Protein AF-A0A430R3U5-F1 (afdb_monomer)

Mean predicted aligned error: 2.62 Å

Radius of gyration: 13.91 Å; Cα contacts (8 Å, |Δi|>4): 213; chains: 1; bounding box: 35×34×32 Å

Sequence (127 aa):
PRVMDLDSAAADALHLARLATHVVASEEAERALGGLEALEALFPGAFVAVTRGARGVAWPGGHVEALPLEPKDTTGAGDVFHGAFAWALARGWGEVGALRVANAVAGLYVARGQVPSWTEVERWMHG

Solvent-accessible surface area (backbone atoms only — not comparable to full-atom values): 6917 Å² total; per-residue (Å²): 140,42,78,32,84,36,68,51,77,47,69,68,55,53,57,53,45,65,70,32,45,29,39,40,25,30,52,63,16,28,63,70,56,67,30,69,70,42,49,43,68,71,33,75,91,35,51,50,35,34,42,46,68,87,62,16,38,39,36,92,95,50,73,44,76,37,60,98,60,72,75,71,47,66,84,61,33,66,58,46,20,52,52,38,27,54,51,32,42,74,73,70,42,54,69,72,59,9,49,54,49,8,46,45,42,19,38,50,17,17,46,68,74,45,85,66,54,68,71,60,45,50,57,58,76,75,101

Foldseek 3Di:
DFEQEAEAPDPVSLVVLLVGQEYEYEPHRQVVQPHQVSVCVSRDNHFYKYQDDQQAIDHVPDGDGADPADFPAQPCLSVQLRVQLVVCVVVVHDNVRSSLLSRLQSNVCRRPVDRDDPVSSVVVVVD

InterPro domains:
  IPR002173 Carbohydrate/purine kinase, PfkB, conserved site [PS00584] (73-86)
  IPR011611 Carbohydrate kinase PfkB [PF00294] (9-113)
  IPR029056 Ribokinase-like [G3DSA:3.40.1190.20] (1-127)
  IPR029056 Ribokinase-like [SSF53613] (4-125)

Secondary structure (DSSP, 8-state):
--EEEE----HHHHHHHTT-SEEEEEHHHHHHHTSHHHHHHHSTTSEEEEE-GGG-EEETTEEEPPP----S--TTHHHHHHHHHHHHHHTT--HHHHHHHHHHHHHHHHHHSSPPPHHHHHHHHT-

Organism: Thermus scotoductus (NCBI:txid37636)

Structure (mmCIF, N/CA/C/O backbone):
data_AF-A0A430R3U5-F1
#
_entry.id   AF-A0A430R3U5-F1
#
loop_
_atom_site.group_PDB
_atom_site.id
_atom_site.type_symbol
_atom_site.label_atom_id
_atom_site.label_alt_id
_atom_site.label_comp_id
_atom_site.label_asym_id
_atom_site.label_entity_id
_atom_site.label_seq_id
_atom_site.pdbx_PDB_ins_code
_atom_site.Cartn_x
_atom_site.Cartn_y
_atom_site.Cartn_z
_atom_site.occupancy
_atom_site.B_iso_or_equiv
_atom_site.auth_seq_id
_atom_site.auth_comp_id
_atom_site.auth_asym_id
_atom_site.auth_atom_id
_atom_site.pdbx_PDB_model_num
ATOM 1 N N . PRO A 1 1 ? -4.144 -14.714 2.221 1.00 90.62 1 PRO A N 1
ATOM 2 C CA . PRO A 1 1 ? -3.450 -13.691 1.399 1.00 90.62 1 PRO A CA 1
ATOM 3 C C . PRO A 1 1 ? -1.965 -13.661 1.784 1.00 90.62 1 PRO A C 1
ATOM 5 O O . PRO A 1 1 ? -1.654 -13.841 2.956 1.00 90.62 1 PRO A O 1
ATOM 8 N N . ARG A 1 2 ? -1.070 -13.480 0.811 1.00 96.75 2 ARG A N 1
ATOM 9 C CA . ARG A 1 2 ? 0.368 -13.227 1.008 1.00 96.75 2 ARG A CA 1
ATOM 10 C C . ARG A 1 2 ? 0.641 -11.804 0.524 1.00 96.75 2 ARG A C 1
ATOM 12 O O . ARG A 1 2 ? 0.445 -11.552 -0.670 1.00 96.75 2 ARG A O 1
ATOM 19 N N . VAL A 1 3 ? 0.993 -10.906 1.437 1.00 97.62 3 VAL A N 1
ATOM 20 C CA . VAL A 1 3 ? 1.221 -9.480 1.162 1.00 97.62 3 VAL A CA 1
ATOM 21 C C . VAL A 1 3 ? 2.718 -9.216 1.242 1.00 97.62 3 VAL A C 1
ATOM 23 O O . VAL A 1 3 ? 3.346 -9.613 2.219 1.00 97.62 3 VAL A O 1
ATOM 26 N N . MET A 1 4 ? 3.267 -8.587 0.210 1.00 97.75 4 MET A N 1
ATOM 27 C CA . MET A 1 4 ? 4.649 -8.126 0.162 1.00 97.75 4 MET A CA 1
ATOM 28 C C . MET A 1 4 ? 4.666 -6.607 0.287 1.00 97.75 4 MET A C 1
ATOM 30 O O . MET A 1 4 ? 4.003 -5.936 -0.505 1.00 97.75 4 MET A O 1
ATOM 34 N N . ASP A 1 5 ? 5.442 -6.112 1.247 1.00 97.69 5 ASP A N 1
ATOM 35 C CA . ASP A 1 5 ? 5.955 -4.744 1.247 1.00 97.69 5 ASP A CA 1
ATOM 36 C C . ASP A 1 5 ? 7.243 -4.746 0.418 1.00 97.69 5 ASP A C 1
ATOM 38 O O . ASP A 1 5 ? 8.229 -5.390 0.788 1.00 97.69 5 ASP A O 1
ATOM 42 N N . LEU A 1 6 ? 7.191 -4.143 -0.769 1.00 97.88 6 LEU A N 1
ATOM 43 C CA . LEU A 1 6 ? 8.325 -4.074 -1.684 1.00 97.88 6 LEU A CA 1
ATOM 44 C C . LEU A 1 6 ? 8.941 -2.674 -1.633 1.00 97.88 6 LEU A C 1
ATOM 46 O O . LEU A 1 6 ? 8.571 -1.780 -2.393 1.00 97.88 6 LEU A O 1
ATOM 50 N N . ASP A 1 7 ? 9.917 -2.505 -0.751 1.00 94.69 7 ASP A N 1
ATOM 51 C CA . ASP A 1 7 ? 10.593 -1.231 -0.503 1.00 94.69 7 ASP A CA 1
ATOM 52 C C . ASP A 1 7 ? 11.779 -0.955 -1.446 1.00 94.69 7 ASP A C 1
ATOM 54 O O . ASP A 1 7 ? 12.225 0.188 -1.579 1.00 94.69 7 ASP A O 1
ATOM 58 N N . SER A 1 8 ? 12.287 -1.989 -2.120 1.00 91.75 8 SER A N 1
ATOM 59 C CA . SER A 1 8 ? 13.518 -1.942 -2.905 1.00 91.75 8 SER A CA 1
ATOM 60 C C . SER A 1 8 ? 13.514 -2.919 -4.086 1.00 91.75 8 SER A C 1
ATOM 62 O O . SER A 1 8 ? 12.780 -3.903 -4.128 1.00 91.75 8 SER A O 1
ATOM 64 N N . ALA A 1 9 ? 14.395 -2.670 -5.059 1.00 93.62 9 ALA A N 1
ATOM 65 C CA . ALA A 1 9 ? 14.617 -3.543 -6.216 1.00 93.62 9 ALA A CA 1
ATOM 66 C C . ALA A 1 9 ? 15.673 -4.641 -5.958 1.00 93.62 9 ALA A C 1
ATOM 68 O O . ALA A 1 9 ? 16.271 -5.168 -6.899 1.00 93.62 9 ALA A O 1
ATOM 69 N N . ALA A 1 10 ? 15.957 -4.963 -4.691 1.00 95.75 10 ALA A N 1
ATOM 70 C CA . ALA A 1 10 ? 16.940 -5.984 -4.344 1.00 95.75 10 ALA A CA 1
ATOM 71 C C . ALA A 1 10 ? 16.505 -7.364 -4.867 1.00 95.75 10 ALA A C 1
ATOM 73 O O . ALA A 1 10 ? 15.334 -7.733 -4.781 1.00 95.75 10 ALA A O 1
ATOM 74 N N . ALA A 1 11 ? 17.450 -8.151 -5.388 1.00 94.50 11 ALA A N 1
ATOM 75 C CA . ALA A 1 11 ? 17.146 -9.431 -6.034 1.00 94.50 11 ALA A CA 1
ATOM 76 C C . ALA A 1 11 ? 16.379 -10.404 -5.117 1.00 94.50 11 ALA A C 1
ATOM 78 O O . ALA A 1 11 ? 15.426 -11.043 -5.566 1.00 94.50 11 ALA A O 1
ATOM 79 N N . ASP A 1 12 ? 16.743 -10.464 -3.834 1.00 95.44 12 ASP A N 1
ATOM 80 C CA . ASP A 1 12 ? 16.077 -11.324 -2.851 1.00 95.44 12 ASP A CA 1
ATOM 81 C C . ASP A 1 12 ? 14.648 -10.847 -2.549 1.00 95.44 12 ASP A C 1
ATOM 83 O O . ASP A 1 12 ? 13.725 -11.662 -2.482 1.00 95.44 12 ASP A O 1
ATOM 87 N N . ALA A 1 13 ? 14.430 -9.530 -2.461 1.00 95.38 13 ALA A N 1
ATOM 88 C CA . ALA A 1 13 ? 13.094 -8.956 -2.300 1.00 95.38 13 ALA A CA 1
ATOM 89 C C . ALA A 1 13 ? 12.207 -9.290 -3.509 1.00 95.38 13 ALA A C 1
ATOM 91 O O . ALA A 1 13 ? 11.080 -9.754 -3.346 1.00 95.38 13 ALA A O 1
ATOM 92 N N . LEU A 1 14 ? 12.738 -9.165 -4.730 1.00 96.56 14 LEU A N 1
ATOM 93 C CA . LEU A 1 14 ? 12.027 -9.543 -5.955 1.00 96.56 14 LEU A CA 1
ATOM 94 C C . LEU A 1 14 ? 11.726 -11.045 -6.019 1.00 96.56 14 LEU A C 1
ATOM 96 O O . LEU A 1 14 ? 10.669 -11.446 -6.510 1.00 96.56 14 LEU A O 1
ATOM 100 N N . HIS A 1 15 ? 12.636 -11.889 -5.527 1.00 95.69 15 HIS A N 1
ATOM 101 C CA . HIS A 1 15 ? 12.408 -13.329 -5.446 1.00 95.69 15 HIS A CA 1
ATOM 102 C C . HIS A 1 15 ? 11.226 -13.657 -4.524 1.00 95.69 15 HIS A C 1
ATOM 104 O O . HIS A 1 15 ? 10.341 -14.417 -4.918 1.00 95.69 15 HIS A O 1
ATOM 110 N N . LEU A 1 16 ? 11.167 -13.041 -3.340 1.00 95.75 16 LEU A N 1
ATOM 111 C CA . LEU A 1 16 ? 10.054 -13.212 -2.404 1.00 95.75 16 LEU A CA 1
ATOM 112 C C . LEU A 1 16 ? 8.747 -12.611 -2.935 1.00 95.75 16 LEU A C 1
ATOM 114 O O . LEU A 1 16 ? 7.695 -13.239 -2.817 1.00 95.75 16 LEU A O 1
ATOM 118 N N . ALA A 1 17 ? 8.805 -11.448 -3.586 1.00 97.00 17 ALA A N 1
ATOM 119 C CA . ALA A 1 17 ? 7.639 -10.787 -4.169 1.00 97.00 17 ALA A CA 1
ATOM 120 C C . ALA A 1 17 ? 6.935 -11.655 -5.227 1.00 97.00 17 ALA A C 1
ATOM 122 O O . ALA A 1 17 ? 5.708 -11.660 -5.301 1.00 97.00 17 ALA A O 1
ATOM 123 N N . ARG A 1 18 ? 7.675 -12.485 -5.980 1.00 96.56 18 ARG A N 1
ATOM 124 C CA . ARG A 1 18 ? 7.088 -13.468 -6.918 1.00 96.56 18 ARG A CA 1
ATOM 125 C C . ARG A 1 18 ? 6.257 -14.556 -6.239 1.00 96.56 18 ARG A C 1
ATOM 127 O O . ARG A 1 18 ? 5.457 -15.219 -6.894 1.00 96.56 18 ARG A O 1
ATOM 134 N N . LEU A 1 19 ? 6.440 -14.756 -4.938 1.00 97.06 19 LEU A N 1
ATOM 135 C CA . LEU A 1 19 ? 5.635 -15.664 -4.130 1.00 97.06 19 LEU A CA 1
ATOM 136 C C . LEU A 1 19 ? 4.465 -14.942 -3.456 1.00 97.06 19 LEU A C 1
ATOM 138 O O . LEU A 1 19 ? 3.731 -15.579 -2.707 1.00 97.06 19 LEU A O 1
ATOM 142 N N . ALA A 1 20 ? 4.266 -13.643 -3.664 1.00 98.00 20 ALA A N 1
ATOM 143 C CA . ALA A 1 20 ? 3.156 -12.915 -3.068 1.00 98.00 20 ALA A CA 1
ATOM 144 C C . ALA A 1 20 ? 1.867 -13.074 -3.891 1.00 98.00 20 ALA A C 1
ATOM 146 O O . ALA A 1 20 ? 1.860 -13.523 -5.031 1.00 98.00 20 ALA A O 1
ATOM 147 N N . THR A 1 21 ? 0.731 -12.754 -3.274 1.00 98.25 21 THR A N 1
ATOM 148 C CA . THR A 1 21 ? -0.546 -12.543 -3.996 1.00 98.25 21 THR A CA 1
ATOM 149 C C . THR A 1 21 ? -0.856 -11.063 -4.175 1.00 98.25 21 THR A C 1
ATOM 151 O O . THR A 1 21 ? -1.631 -10.706 -5.049 1.00 98.25 21 THR A O 1
ATOM 154 N N . HIS A 1 22 ? -0.278 -10.224 -3.318 1.00 98.62 22 HIS A N 1
ATOM 155 C CA . HIS A 1 22 ? -0.429 -8.780 -3.329 1.00 98.62 22 HIS A CA 1
ATOM 156 C C . HIS A 1 22 ? 0.963 -8.196 -3.113 1.00 98.62 22 HIS A C 1
ATOM 158 O O . HIS A 1 22 ? 1.612 -8.535 -2.121 1.00 98.62 22 HIS A O 1
ATOM 164 N N . VAL A 1 23 ? 1.417 -7.360 -4.034 1.00 98.62 23 VAL A N 1
ATOM 165 C CA . VAL A 1 23 ? 2.677 -6.628 -3.944 1.00 98.62 23 VAL A CA 1
ATOM 166 C C . VAL A 1 23 ? 2.324 -5.157 -3.840 1.00 98.62 23 VAL A C 1
ATOM 168 O O . VAL A 1 23 ? 1.780 -4.574 -4.776 1.00 98.62 23 VAL A O 1
ATOM 171 N N . VAL A 1 24 ? 2.603 -4.563 -2.689 1.00 98.56 24 VAL A N 1
ATOM 172 C CA . VAL A 1 24 ? 2.476 -3.123 -2.504 1.00 98.56 24 VAL A CA 1
ATOM 173 C C . VAL A 1 24 ? 3.889 -2.576 -2.404 1.00 98.56 24 VAL A C 1
ATOM 175 O O . VAL A 1 24 ? 4.651 -2.963 -1.527 1.00 98.56 24 VAL A O 1
ATOM 178 N N . ALA A 1 25 ? 4.262 -1.745 -3.368 1.00 98.44 25 ALA A N 1
ATOM 179 C CA . ALA A 1 25 ? 5.608 -1.215 -3.482 1.00 98.44 25 ALA A CA 1
ATOM 180 C C . ALA A 1 25 ? 5.699 0.226 -2.961 1.00 98.44 25 ALA A C 1
ATOM 182 O O . ALA A 1 25 ? 4.705 0.961 -2.910 1.00 98.44 25 ALA A O 1
ATOM 183 N N . SER A 1 26 ? 6.908 0.641 -2.598 1.00 97.94 26 SER A N 1
ATOM 184 C CA . SER A 1 26 ? 7.238 2.050 -2.387 1.00 97.94 26 SER A CA 1
ATOM 185 C C . SER A 1 26 ? 7.385 2.787 -3.723 1.00 97.94 26 SER A C 1
ATOM 187 O O . SER A 1 26 ? 7.612 2.182 -4.777 1.00 97.94 26 SER A O 1
ATOM 189 N N . GLU A 1 27 ? 7.305 4.116 -3.690 1.00 96.94 27 GLU A N 1
ATOM 190 C CA . GLU A 1 27 ? 7.633 4.953 -4.848 1.00 96.94 27 GLU A CA 1
ATOM 191 C C . GLU A 1 27 ? 9.100 4.764 -5.291 1.00 96.94 27 GLU A C 1
ATOM 193 O O . GLU A 1 27 ? 9.424 4.841 -6.479 1.00 96.94 27 GLU A O 1
ATOM 198 N N . GLU A 1 28 ? 10.003 4.488 -4.350 1.00 96.88 28 GLU A N 1
ATOM 199 C CA . GLU A 1 28 ? 11.405 4.164 -4.618 1.00 96.88 28 GLU A CA 1
ATOM 200 C C . GLU A 1 28 ? 11.534 2.892 -5.454 1.00 96.88 28 GLU A C 1
ATOM 202 O O . GLU A 1 28 ? 12.237 2.898 -6.469 1.00 96.88 28 GLU A O 1
ATOM 207 N N . ALA A 1 29 ? 10.843 1.823 -5.054 1.00 97.44 29 ALA A N 1
ATOM 208 C CA . ALA A 1 29 ? 10.824 0.564 -5.783 1.00 97.44 29 ALA A CA 1
ATOM 209 C C . ALA A 1 29 ? 10.153 0.723 -7.152 1.00 97.44 29 ALA A C 1
ATOM 211 O O . ALA A 1 29 ? 10.691 0.235 -8.145 1.00 97.44 29 ALA A O 1
ATOM 212 N N . GLU A 1 30 ? 9.045 1.468 -7.236 1.00 97.81 30 GLU A N 1
ATOM 213 C CA . GLU A 1 30 ? 8.404 1.817 -8.508 1.00 97.81 30 GLU A CA 1
ATOM 214 C C . GLU A 1 30 ? 9.401 2.465 -9.472 1.00 97.81 30 GLU A C 1
ATOM 216 O O . GLU A 1 30 ? 9.578 2.001 -10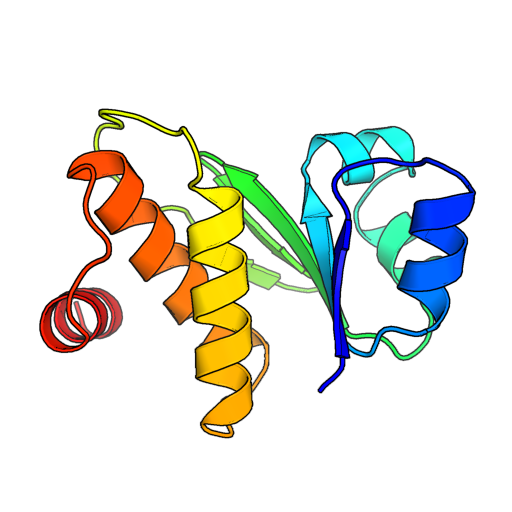.599 1.00 97.81 30 GLU A O 1
ATOM 221 N N . ARG A 1 31 ? 10.096 3.513 -9.024 1.00 97.12 31 ARG A N 1
ATOM 222 C CA . ARG A 1 31 ? 11.081 4.226 -9.843 1.00 97.12 31 ARG A CA 1
ATOM 223 C C . ARG A 1 31 ? 12.243 3.325 -10.256 1.00 97.12 31 ARG A C 1
ATOM 225 O O . ARG A 1 31 ? 12.683 3.398 -11.400 1.00 97.12 31 ARG A O 1
ATOM 232 N N . ALA A 1 32 ? 12.733 2.485 -9.348 1.00 97.62 32 ALA A N 1
ATOM 233 C CA . ALA A 1 32 ? 13.837 1.570 -9.625 1.00 97.62 32 ALA A CA 1
ATOM 234 C C . ALA A 1 32 ? 13.461 0.459 -10.621 1.00 97.62 32 ALA A C 1
ATOM 236 O O . ALA A 1 32 ? 14.318 0.002 -11.375 1.00 97.62 32 ALA A O 1
ATOM 237 N N . LEU A 1 33 ? 12.195 0.035 -10.634 1.00 96.81 33 LEU A N 1
ATOM 238 C CA . LEU A 1 33 ? 11.699 -1.078 -11.450 1.00 96.81 33 LEU A CA 1
ATOM 239 C C . LEU A 1 33 ? 11.020 -0.629 -12.751 1.00 96.81 33 LEU A C 1
ATOM 241 O O . LEU A 1 33 ? 10.603 -1.475 -13.538 1.00 96.81 33 LEU A O 1
ATOM 245 N N . GLY A 1 34 ? 10.966 0.680 -13.014 1.00 97.06 34 GLY A N 1
ATOM 246 C CA . GLY A 1 34 ? 10.502 1.233 -14.288 1.00 97.06 34 GLY A CA 1
ATOM 247 C C . GLY A 1 34 ? 9.026 1.633 -14.323 1.00 97.06 34 GLY A C 1
ATOM 248 O O . GLY A 1 34 ? 8.470 1.774 -15.408 1.00 97.06 34 GLY A O 1
ATOM 249 N N . GLY A 1 35 ? 8.400 1.849 -13.165 1.00 97.38 35 GLY A N 1
ATOM 250 C CA . GLY A 1 35 ? 7.025 2.336 -13.049 1.00 97.38 35 GLY A CA 1
ATOM 251 C C . GLY A 1 35 ? 5.995 1.251 -12.734 1.00 97.38 35 GLY A C 1
ATOM 252 O O . GLY A 1 35 ? 6.280 0.053 -12.763 1.00 97.38 35 GLY A O 1
ATOM 253 N N . LEU A 1 36 ? 4.769 1.688 -12.439 1.00 97.31 36 LEU A N 1
ATOM 254 C CA . LEU A 1 36 ? 3.646 0.820 -12.078 1.00 97.31 36 LEU A CA 1
ATOM 255 C C . LEU A 1 36 ? 3.326 -0.262 -13.124 1.00 97.31 36 LEU A C 1
ATOM 257 O O . LEU A 1 36 ? 3.075 -1.403 -12.753 1.00 97.31 36 LEU A O 1
ATOM 261 N N . GLU A 1 37 ? 3.368 0.069 -14.415 1.00 96.50 37 GLU A N 1
ATOM 262 C CA . GLU A 1 37 ? 3.114 -0.893 -15.503 1.00 96.50 37 GLU A CA 1
ATOM 263 C C . GLU A 1 37 ? 4.192 -1.988 -15.551 1.00 96.50 37 GLU A C 1
ATOM 265 O O . GLU A 1 37 ? 3.894 -3.168 -15.733 1.00 96.50 37 GLU A O 1
ATOM 270 N N . ALA A 1 38 ? 5.456 -1.613 -15.329 1.00 97.38 38 ALA A N 1
ATOM 271 C CA . ALA A 1 38 ? 6.557 -2.568 -15.259 1.00 97.38 38 ALA A CA 1
ATOM 272 C C . ALA A 1 38 ? 6.437 -3.464 -14.017 1.00 97.38 38 ALA A C 1
ATOM 274 O O . ALA A 1 38 ? 6.641 -4.673 -14.112 1.00 97.38 38 ALA A O 1
ATOM 275 N N . LEU A 1 39 ? 6.049 -2.898 -12.870 1.00 97.38 39 LEU A N 1
ATOM 276 C CA . LEU A 1 39 ? 5.746 -3.659 -11.657 1.00 97.38 39 LEU A CA 1
ATOM 277 C C . LEU A 1 39 ? 4.620 -4.680 -11.882 1.00 97.38 39 LEU A C 1
ATOM 279 O O . LEU A 1 39 ? 4.774 -5.839 -11.501 1.00 97.38 39 LEU A O 1
ATOM 283 N N . GLU A 1 40 ? 3.518 -4.284 -12.524 1.00 97.19 40 GLU A N 1
ATOM 284 C CA . GLU A 1 40 ? 2.418 -5.196 -12.867 1.00 97.19 40 GLU A CA 1
ATOM 285 C C . GLU A 1 40 ? 2.905 -6.349 -13.758 1.00 97.19 40 GLU A C 1
ATOM 287 O O . GLU A 1 40 ? 2.630 -7.518 -13.478 1.00 97.19 40 GLU A O 1
ATOM 292 N N . ALA A 1 41 ? 3.711 -6.044 -14.779 1.00 97.44 41 ALA A N 1
ATOM 293 C CA . ALA A 1 41 ? 4.284 -7.055 -15.663 1.00 97.44 41 ALA A CA 1
ATOM 294 C C . ALA A 1 41 ? 5.278 -8.000 -14.955 1.00 97.44 41 ALA A C 1
ATOM 296 O O . ALA A 1 41 ? 5.394 -9.169 -15.332 1.00 97.44 41 ALA A O 1
ATOM 297 N N . LEU A 1 42 ? 5.998 -7.522 -13.932 1.00 97.06 42 LEU A N 1
ATOM 298 C CA . LEU A 1 42 ? 6.968 -8.313 -13.165 1.00 97.06 42 LEU A CA 1
ATOM 299 C C . LEU A 1 42 ? 6.317 -9.352 -12.241 1.00 97.06 42 LEU A C 1
ATOM 301 O O . LEU A 1 42 ? 6.954 -10.366 -11.930 1.00 97.06 42 LEU A O 1
ATOM 305 N N . PHE A 1 43 ? 5.075 -9.117 -11.815 1.00 96.94 43 PHE A N 1
ATOM 306 C CA . PHE A 1 43 ? 4.353 -9.963 -10.861 1.00 96.94 43 PHE A CA 1
ATOM 307 C C . PHE A 1 43 ? 3.013 -10.453 -11.435 1.00 96.94 43 PHE A C 1
ATOM 309 O O . PHE A 1 43 ? 1.950 -10.152 -10.888 1.00 96.94 43 PHE A O 1
ATOM 316 N N . PRO A 1 44 ? 3.034 -11.240 -12.529 1.00 95.88 44 PRO A N 1
ATOM 317 C CA . PRO A 1 44 ? 1.816 -11.674 -13.199 1.00 95.88 44 PRO A CA 1
ATOM 318 C C . PRO A 1 44 ? 0.913 -12.481 -12.257 1.00 95.88 44 PRO A C 1
ATOM 320 O O . PRO A 1 44 ? 1.347 -13.443 -11.622 1.00 95.88 44 PRO A O 1
ATOM 323 N N . GLY A 1 45 ? -0.363 -12.095 -12.189 1.00 95.44 45 GLY A N 1
ATOM 324 C CA . GLY A 1 45 ? -1.369 -12.738 -11.338 1.00 95.44 45 GLY A CA 1
ATOM 325 C C . GLY A 1 45 ? -1.360 -12.290 -9.872 1.00 95.44 45 GLY A C 1
ATOM 326 O O . GLY A 1 45 ? -2.220 -12.735 -9.113 1.00 95.44 45 GLY A O 1
ATOM 327 N N . ALA A 1 46 ? -0.434 -11.415 -9.469 1.00 98.06 46 ALA A N 1
ATOM 328 C CA . ALA A 1 46 ? -0.524 -10.703 -8.201 1.00 98.06 46 ALA A CA 1
ATOM 329 C C . ALA A 1 46 ? -1.272 -9.377 -8.387 1.00 98.06 46 ALA A C 1
ATOM 331 O O . ALA A 1 46 ? -1.188 -8.738 -9.434 1.00 98.06 46 ALA A O 1
ATOM 332 N N . PHE A 1 47 ? -1.972 -8.934 -7.346 1.00 98.50 47 PHE A N 1
ATOM 333 C CA . PHE A 1 47 ? -2.422 -7.549 -7.267 1.00 98.50 47 PHE A CA 1
ATOM 334 C C . PHE A 1 47 ? -1.217 -6.642 -6.995 1.00 98.50 47 PHE A C 1
ATOM 336 O O . PHE A 1 47 ? -0.431 -6.936 -6.093 1.00 98.50 47 PHE A O 1
ATOM 343 N N . VAL A 1 48 ? -1.084 -5.543 -7.737 1.00 98.69 48 VAL A N 1
ATOM 344 C CA . VAL A 1 48 ? 0.040 -4.606 -7.612 1.00 98.69 48 VAL A CA 1
ATOM 345 C C . VAL A 1 48 ? -0.467 -3.207 -7.289 1.00 98.69 48 VAL A C 1
ATOM 347 O O . VAL A 1 48 ? -1.368 -2.701 -7.954 1.00 98.69 48 VAL A O 1
ATOM 350 N N . ALA A 1 49 ? 0.134 -2.565 -6.290 1.00 98.75 49 ALA A N 1
ATOM 351 C CA . ALA A 1 49 ? -0.09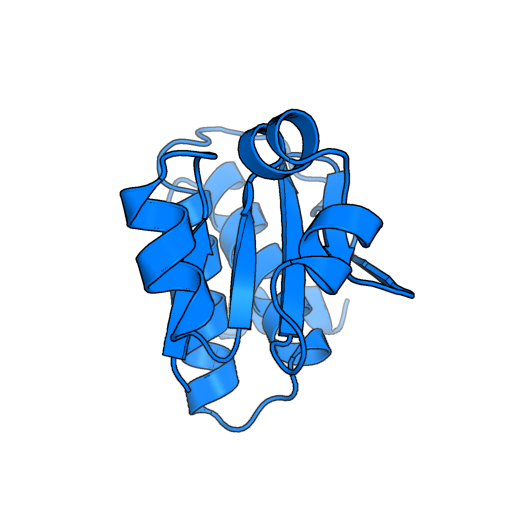9 -1.161 -5.970 1.00 98.75 49 ALA A CA 1
ATOM 352 C C . ALA A 1 49 ? 1.199 -0.471 -5.534 1.00 98.75 49 ALA A C 1
ATOM 354 O O . ALA A 1 49 ? 2.171 -1.133 -5.179 1.00 98.75 49 ALA A O 1
ATOM 355 N N . VAL A 1 50 ? 1.214 0.861 -5.543 1.00 98.75 50 VAL A N 1
ATOM 356 C CA . VAL A 1 50 ? 2.356 1.680 -5.126 1.00 98.75 50 VAL A CA 1
ATOM 357 C C . VAL A 1 50 ? 1.897 2.768 -4.171 1.00 98.75 50 VAL A C 1
ATOM 359 O O . VAL A 1 50 ? 1.038 3.584 -4.519 1.00 98.75 50 VAL A O 1
ATOM 362 N N . THR A 1 51 ? 2.499 2.812 -2.985 1.00 98.44 51 THR A N 1
ATOM 363 C CA . THR A 1 51 ? 2.346 3.939 -2.062 1.00 98.44 51 THR A CA 1
ATOM 364 C C . THR A 1 51 ? 3.237 5.097 -2.514 1.00 98.44 51 THR A C 1
ATOM 366 O O . THR A 1 51 ? 4.411 4.924 -2.829 1.00 98.44 51 THR A O 1
ATOM 369 N N . ARG A 1 52 ? 2.666 6.301 -2.581 1.00 97.56 52 ARG A N 1
ATOM 370 C CA . ARG A 1 52 ? 3.301 7.523 -3.102 1.00 97.56 52 ARG A CA 1
ATOM 371 C C . ARG A 1 52 ? 3.228 8.678 -2.099 1.00 97.56 52 ARG A C 1
ATOM 373 O O . ARG A 1 52 ? 3.053 9.839 -2.477 1.00 97.56 52 ARG A O 1
ATOM 380 N N . GLY A 1 53 ? 3.306 8.359 -0.805 1.00 95.44 53 GLY A N 1
ATOM 381 C CA . GLY A 1 53 ? 3.285 9.330 0.293 1.00 95.44 53 GLY A CA 1
ATOM 382 C C . GLY A 1 53 ? 2.108 10.306 0.196 1.00 95.44 53 GLY A C 1
ATOM 383 O O . GLY A 1 53 ? 0.951 9.896 0.177 1.00 95.44 53 GLY A O 1
ATOM 384 N N . ALA A 1 54 ? 2.402 11.603 0.070 1.00 95.56 54 ALA A N 1
ATOM 385 C CA . ALA A 1 54 ? 1.399 12.667 -0.066 1.00 95.56 54 ALA A CA 1
ATOM 386 C C . ALA A 1 54 ? 0.527 12.570 -1.335 1.00 95.56 54 ALA A C 1
ATOM 388 O O . ALA A 1 54 ? -0.485 13.257 -1.440 1.00 95.56 54 ALA A O 1
ATOM 389 N N . ARG A 1 55 ? 0.889 11.721 -2.304 1.00 97.06 55 ARG A N 1
ATOM 390 C CA . ARG A 1 55 ? 0.049 11.404 -3.466 1.00 97.06 55 ARG A CA 1
ATOM 391 C C . ARG A 1 55 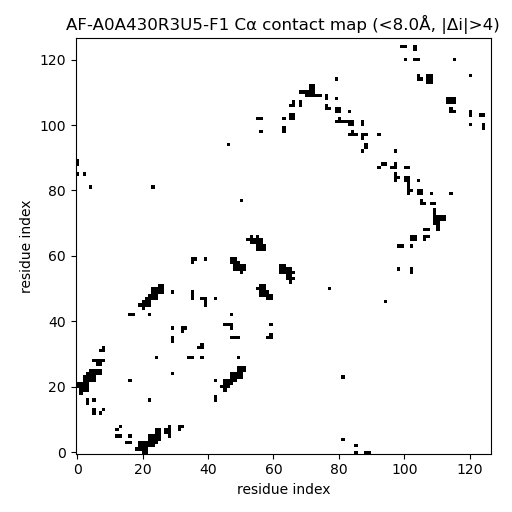? -0.792 10.147 -3.255 1.00 97.06 55 ARG A C 1
ATOM 393 O O . ARG A 1 55 ? -1.423 9.706 -4.200 1.00 97.06 55 ARG A O 1
ATOM 400 N N . GLY A 1 56 ? -0.832 9.570 -2.058 1.00 97.81 56 GLY A N 1
ATOM 401 C CA . GLY A 1 56 ? -1.705 8.448 -1.715 1.00 97.81 56 GLY A CA 1
ATOM 402 C C . GLY A 1 56 ? -1.211 7.122 -2.280 1.00 97.81 56 GLY A C 1
ATOM 403 O O . GLY A 1 56 ? -0.029 6.802 -2.158 1.00 97.81 56 GLY A O 1
ATOM 404 N N . VAL A 1 57 ? -2.101 6.340 -2.891 1.00 98.62 57 VAL A N 1
ATOM 405 C CA . VAL A 1 57 ? -1.784 5.002 -3.413 1.00 98.62 57 VAL A CA 1
ATOM 406 C C . VAL A 1 57 ? -2.390 4.774 -4.794 1.00 98.62 57 VAL A C 1
ATOM 408 O O . VAL A 1 57 ? -3.547 5.111 -5.040 1.00 98.62 57 VAL A O 1
ATOM 411 N N . ALA A 1 58 ? -1.604 4.210 -5.709 1.00 98.56 58 ALA A N 1
ATOM 412 C CA . ALA A 1 58 ? -2.003 3.930 -7.089 1.00 98.56 58 ALA A CA 1
ATOM 413 C C . ALA A 1 58 ? -1.910 2.434 -7.407 1.00 98.56 58 ALA A C 1
ATOM 415 O O . ALA A 1 58 ? -1.075 1.734 -6.846 1.00 98.56 58 ALA A O 1
ATOM 416 N N . TRP A 1 59 ? -2.745 1.955 -8.322 1.00 98.38 59 TRP A N 1
ATOM 417 C CA . TRP A 1 59 ? -2.702 0.602 -8.885 1.00 98.38 59 TRP A CA 1
ATOM 418 C C . TRP A 1 59 ? -3.108 0.665 -10.367 1.00 98.38 59 TRP A C 1
ATOM 420 O O . TRP A 1 59 ? -3.598 1.705 -10.821 1.00 98.38 59 TRP A O 1
ATOM 430 N N . PRO A 1 60 ? -2.896 -0.395 -11.160 1.00 96.38 60 PRO A N 1
ATOM 431 C CA . PRO A 1 60 ? -3.311 -0.405 -12.557 1.00 96.38 60 PRO A CA 1
ATOM 432 C C . PRO A 1 60 ? -4.801 -0.065 -12.706 1.00 96.38 60 PRO A C 1
ATOM 434 O O . PRO A 1 60 ? -5.679 -0.742 -12.170 1.00 96.38 60 PRO A O 1
ATOM 437 N N . GLY A 1 61 ? -5.091 1.036 -13.404 1.00 95.25 61 GLY A N 1
ATOM 438 C CA . GLY A 1 61 ? -6.456 1.515 -13.629 1.00 95.25 61 GLY A CA 1
ATOM 439 C C . GLY A 1 61 ? -7.095 2.299 -12.475 1.00 95.25 61 GLY A C 1
ATOM 440 O O . GLY A 1 61 ? -8.284 2.608 -12.564 1.00 95.25 61 GLY A O 1
ATOM 441 N N . GLY A 1 62 ? -6.361 2.655 -11.413 1.00 97.69 62 GLY A N 1
ATOM 442 C CA . GLY A 1 62 ? -6.945 3.451 -10.337 1.00 97.69 62 GLY A CA 1
ATOM 443 C C . GLY A 1 62 ? -5.973 4.086 -9.349 1.00 97.69 62 GLY A C 1
ATOM 444 O O . GLY A 1 62 ? -4.767 3.843 -9.331 1.00 97.69 62 GLY A O 1
ATOM 445 N N . HIS A 1 63 ? -6.529 4.969 -8.528 1.00 98.12 63 HIS A N 1
ATOM 446 C CA . HIS A 1 63 ? -5.786 5.775 -7.573 1.00 98.12 63 HIS A CA 1
ATOM 447 C C . HIS A 1 63 ? -6.694 6.230 -6.427 1.00 98.12 63 HIS A C 1
ATOM 449 O O . HIS A 1 63 ? -7.899 6.419 -6.609 1.00 98.12 63 HIS A O 1
ATOM 455 N N . VAL A 1 64 ? -6.113 6.375 -5.237 1.00 96.75 64 VAL A N 1
ATOM 456 C CA . VAL A 1 64 ? -6.731 7.011 -4.071 1.00 96.75 64 VAL A CA 1
ATOM 457 C C . VAL A 1 64 ? -5.783 8.099 -3.582 1.00 96.75 64 VAL A C 1
ATOM 459 O O . VAL A 1 64 ? -4.630 7.815 -3.254 1.00 96.75 64 VAL A O 1
ATOM 462 N N . GLU A 1 65 ? -6.274 9.336 -3.519 1.00 97.06 65 GLU A N 1
ATOM 463 C CA . GLU A 1 65 ? -5.531 10.479 -2.983 1.00 97.06 65 GLU A CA 1
ATOM 464 C C . GLU A 1 65 ? -5.212 10.310 -1.494 1.00 97.06 65 GLU A C 1
ATOM 466 O O . GLU A 1 65 ? -5.975 9.701 -0.739 1.00 97.06 65 GLU A O 1
ATOM 471 N N . ALA A 1 66 ? -4.077 10.860 -1.059 1.00 95.62 66 ALA A N 1
ATOM 472 C CA . ALA A 1 66 ? -3.763 10.936 0.361 1.00 95.62 66 ALA A CA 1
ATOM 473 C C . ALA A 1 66 ? -4.759 11.845 1.088 1.00 95.62 66 ALA A C 1
ATOM 475 O O . ALA A 1 66 ? -5.389 12.726 0.502 1.00 95.62 66 ALA A O 1
ATOM 476 N N . LEU A 1 67 ? -4.855 11.658 2.400 1.00 92.69 67 LEU A N 1
ATOM 477 C CA . LEU A 1 67 ? -5.637 12.548 3.242 1.00 92.69 67 LEU A CA 1
ATOM 478 C C . LEU A 1 67 ? -5.002 13.948 3.239 1.00 92.69 67 LEU A C 1
ATOM 480 O O . LEU A 1 67 ? -3.786 14.042 3.423 1.00 92.69 67 LEU A O 1
ATOM 484 N N . PRO A 1 68 ? -5.791 15.031 3.096 1.00 93.00 68 PRO A N 1
ATOM 485 C CA . PRO A 1 68 ? -5.286 16.403 3.113 1.00 93.00 68 PRO A CA 1
ATOM 486 C C . PRO A 1 68 ? -5.002 16.851 4.557 1.00 93.00 68 PRO A C 1
ATOM 488 O O . PRO A 1 68 ? -5.661 17.737 5.098 1.00 93.00 68 PRO A O 1
ATOM 491 N N . LEU A 1 69 ? -4.059 16.176 5.212 1.00 92.31 69 LEU A N 1
ATOM 492 C CA . LEU A 1 69 ? -3.648 16.415 6.591 1.00 92.31 69 LEU A CA 1
ATOM 493 C C . LEU A 1 69 ? -2.186 16.856 6.629 1.00 92.31 69 LEU A C 1
ATOM 495 O O . LEU A 1 69 ? -1.357 16.335 5.886 1.00 92.31 69 LEU A O 1
ATOM 499 N N . GLU A 1 70 ? -1.871 17.780 7.535 1.00 93.94 70 GLU A N 1
ATOM 500 C CA . GLU A 1 70 ? -0.492 18.209 7.761 1.00 93.94 70 GLU A CA 1
ATOM 501 C C . GLU A 1 70 ? 0.302 17.079 8.442 1.00 93.94 70 GLU A C 1
ATOM 503 O O . GLU A 1 70 ? -0.106 16.610 9.515 1.00 93.94 70 GLU A O 1
ATOM 508 N N . PRO A 1 71 ? 1.415 16.611 7.850 1.00 94.69 71 PRO A N 1
ATOM 509 C CA . PRO A 1 71 ? 2.196 15.532 8.428 1.00 94.69 71 PRO A CA 1
ATOM 510 C C . PRO A 1 71 ? 2.985 16.009 9.648 1.00 94.69 71 PRO A C 1
ATOM 512 O O . PRO A 1 71 ? 3.725 16.988 9.587 1.00 94.69 71 PRO A O 1
ATOM 515 N N . LYS A 1 72 ? 2.874 15.276 10.760 1.00 94.12 72 LYS A N 1
ATOM 516 C CA . LYS A 1 72 ? 3.669 15.525 11.970 1.00 94.12 72 LYS A CA 1
ATOM 517 C C . LYS A 1 72 ? 4.919 14.649 12.010 1.00 94.12 72 LYS A C 1
ATOM 519 O O . LYS A 1 72 ? 6.005 15.143 12.291 1.00 94.12 72 LYS A O 1
ATOM 524 N N . ASP A 1 73 ? 4.747 13.356 11.754 1.00 92.19 73 ASP A N 1
ATOM 525 C CA . ASP A 1 73 ? 5.825 12.369 11.670 1.00 92.19 73 ASP A CA 1
ATOM 526 C C . ASP A 1 73 ? 5.419 11.280 10.672 1.00 92.19 73 ASP A C 1
ATOM 528 O O . ASP A 1 73 ? 4.317 10.741 10.744 1.00 92.19 73 ASP A O 1
ATOM 532 N N . THR A 1 74 ? 6.296 10.978 9.718 1.00 93.88 74 THR A N 1
ATOM 533 C CA . THR A 1 74 ? 6.051 9.963 8.678 1.00 93.88 74 THR A CA 1
ATOM 534 C C . THR A 1 74 ? 6.709 8.621 8.990 1.00 93.88 74 THR A C 1
ATOM 536 O O . THR A 1 74 ? 6.497 7.644 8.268 1.00 93.88 74 THR A O 1
ATOM 539 N N . THR A 1 75 ? 7.474 8.541 10.079 1.00 95.25 75 THR A N 1
ATOM 540 C CA . THR A 1 75 ? 8.183 7.331 10.496 1.00 95.25 75 THR A CA 1
ATOM 541 C C . THR A 1 75 ? 7.196 6.196 10.758 1.00 95.25 75 THR A C 1
ATOM 543 O O . THR A 1 75 ? 6.286 6.323 11.578 1.00 95.25 75 THR A O 1
ATOM 546 N N . GLY A 1 76 ? 7.366 5.075 10.054 1.00 95.25 76 GLY A N 1
ATOM 547 C CA . GLY A 1 76 ? 6.494 3.901 10.170 1.00 95.25 76 GLY A CA 1
ATOM 548 C C . GLY A 1 76 ? 5.153 4.014 9.434 1.00 95.25 76 GLY A C 1
ATOM 549 O O . GLY A 1 76 ? 4.317 3.123 9.556 1.00 95.25 76 GLY A O 1
ATOM 550 N N . ALA A 1 77 ? 4.916 5.071 8.645 1.00 96.69 77 ALA A N 1
ATOM 551 C CA . ALA A 1 77 ? 3.674 5.206 7.877 1.00 96.69 77 ALA A CA 1
ATOM 552 C C . ALA A 1 77 ? 3.451 4.037 6.900 1.00 96.69 77 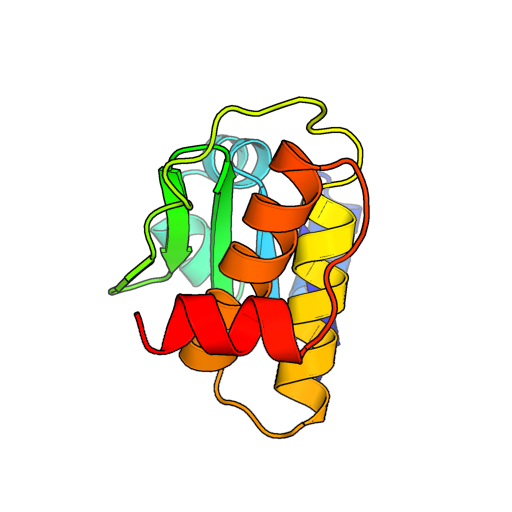ALA A C 1
ATOM 554 O O . ALA A 1 77 ? 2.319 3.580 6.747 1.00 96.69 77 ALA A O 1
ATOM 555 N N . GLY A 1 78 ? 4.526 3.531 6.282 1.00 96.94 78 GLY A N 1
ATOM 556 C CA . GLY A 1 78 ? 4.494 2.339 5.428 1.00 96.94 78 GLY A CA 1
ATOM 557 C C . GLY A 1 78 ? 4.089 1.080 6.196 1.00 96.94 78 GLY A C 1
ATOM 558 O O . GLY A 1 78 ? 3.189 0.366 5.762 1.00 96.94 78 GLY A O 1
ATOM 559 N N . ASP A 1 79 ? 4.657 0.850 7.382 1.00 97.38 79 ASP A N 1
ATOM 560 C CA . ASP A 1 79 ? 4.300 -0.296 8.231 1.00 97.38 79 ASP A CA 1
ATOM 561 C C . ASP A 1 79 ? 2.823 -0.252 8.643 1.00 97.38 79 ASP A C 1
ATOM 563 O O . ASP A 1 79 ? 2.098 -1.248 8.563 1.00 97.38 79 ASP A O 1
ATOM 567 N N . VAL A 1 80 ? 2.352 0.932 9.046 1.00 98.12 80 VAL A N 1
ATOM 568 C CA . VAL A 1 80 ? 0.952 1.167 9.419 1.00 98.12 80 VAL A CA 1
ATOM 569 C C . VAL A 1 80 ? 0.022 0.942 8.226 1.00 98.12 80 VAL A C 1
ATOM 571 O O . VAL A 1 80 ? -1.026 0.308 8.378 1.00 98.12 80 VAL A O 1
ATOM 574 N N . PHE A 1 81 ? 0.412 1.405 7.035 1.00 98.50 81 PHE A N 1
ATOM 575 C CA . PHE A 1 81 ? -0.317 1.151 5.796 1.00 98.50 81 PHE A CA 1
ATOM 576 C C . PHE A 1 81 ? -0.436 -0.355 5.526 1.00 98.50 81 PHE A C 1
ATOM 578 O O . PHE A 1 81 ? -1.546 -0.867 5.378 1.00 98.50 81 PHE A O 1
ATOM 585 N N . HIS A 1 82 ? 0.682 -1.086 5.500 1.00 98.38 82 HIS A N 1
ATOM 586 C CA . HIS A 1 82 ? 0.691 -2.515 5.182 1.00 98.38 82 HIS A CA 1
ATOM 587 C C . HIS A 1 82 ? -0.059 -3.348 6.224 1.00 98.38 82 HIS A C 1
ATOM 589 O O . HIS A 1 82 ? -0.803 -4.263 5.860 1.00 98.38 82 HIS A O 1
ATOM 595 N N . GLY A 1 83 ? 0.056 -2.995 7.507 1.00 98.12 83 GLY A N 1
ATOM 596 C CA . GLY A 1 83 ? -0.719 -3.615 8.579 1.00 98.12 83 GLY A CA 1
ATOM 597 C C . GLY A 1 83 ? -2.226 -3.429 8.388 1.00 98.12 83 GLY A C 1
ATOM 598 O O . GLY A 1 83 ? -2.988 -4.395 8.467 1.00 98.12 83 GLY A O 1
ATOM 599 N N . ALA A 1 84 ? -2.663 -2.209 8.066 1.00 98.38 84 ALA A N 1
ATOM 600 C CA . ALA A 1 84 ? -4.066 -1.907 7.795 1.00 98.38 84 ALA A CA 1
ATOM 601 C C . ALA A 1 84 ? -4.584 -2.579 6.513 1.00 98.38 84 ALA A C 1
ATOM 603 O O . ALA A 1 84 ? -5.706 -3.089 6.496 1.00 98.38 84 ALA A O 1
ATOM 604 N N . PHE A 1 85 ? -3.763 -2.638 5.463 1.00 98.69 85 PHE A N 1
ATOM 605 C CA . PHE A 1 85 ? -4.088 -3.331 4.219 1.00 98.69 85 PHE A CA 1
ATOM 606 C C . PHE A 1 85 ? -4.288 -4.832 4.461 1.00 98.69 85 PHE A C 1
ATOM 608 O O . PHE A 1 85 ? -5.330 -5.390 4.112 1.00 98.69 85 PHE A O 1
ATOM 615 N N . ALA A 1 86 ? -3.334 -5.481 5.136 1.00 98.50 86 ALA A N 1
ATOM 616 C CA . ALA A 1 86 ? -3.425 -6.894 5.490 1.00 98.50 86 ALA A CA 1
ATOM 617 C C . ALA A 1 86 ? -4.633 -7.184 6.396 1.00 98.50 86 ALA A C 1
ATOM 619 O O . ALA A 1 86 ? -5.337 -8.175 6.189 1.00 98.50 86 ALA A O 1
ATOM 620 N N . TRP A 1 87 ? -4.910 -6.303 7.362 1.00 97.88 87 TRP A N 1
ATOM 621 C CA . TRP A 1 87 ? -6.084 -6.393 8.230 1.00 97.88 87 TRP A CA 1
ATOM 622 C C . TRP A 1 87 ? -7.398 -6.308 7.442 1.00 97.88 87 TRP A C 1
ATOM 624 O O . TRP A 1 87 ? -8.288 -7.133 7.652 1.00 97.88 87 TRP A O 1
ATOM 634 N N . ALA A 1 88 ? -7.521 -5.362 6.508 1.00 98.06 88 ALA A N 1
ATOM 635 C CA . ALA A 1 88 ? -8.723 -5.210 5.691 1.00 98.06 88 ALA A CA 1
ATOM 636 C C . ALA A 1 88 ? -8.940 -6.426 4.774 1.00 98.06 88 ALA A C 1
ATOM 638 O O . ALA A 1 88 ? -10.044 -6.973 4.730 1.00 98.06 88 ALA A O 1
ATOM 639 N N . LEU A 1 89 ? -7.880 -6.929 4.128 1.00 98.38 89 LEU A N 1
ATOM 640 C CA . LEU A 1 89 ? -7.944 -8.172 3.350 1.00 98.38 89 LEU A CA 1
ATOM 641 C C . LEU A 1 89 ? -8.376 -9.368 4.213 1.00 98.38 89 LEU A C 1
ATOM 643 O O . LEU A 1 89 ? -9.201 -10.176 3.789 1.00 98.38 89 LEU A O 1
ATOM 647 N N . ALA A 1 90 ? -7.862 -9.483 5.442 1.00 97.62 90 ALA A N 1
ATOM 648 C CA . ALA A 1 90 ? -8.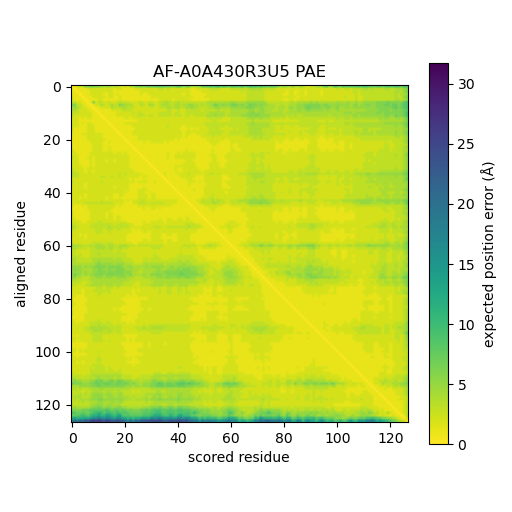245 -10.550 6.370 1.00 97.62 90 ALA A CA 1
ATOM 649 C C . ALA A 1 90 ? -9.726 -10.482 6.789 1.00 97.62 90 ALA A C 1
ATOM 651 O O . ALA A 1 90 ? -10.314 -11.508 7.128 1.00 97.62 90 ALA A O 1
ATOM 652 N N . ARG A 1 91 ? -10.353 -9.300 6.718 1.00 96.56 91 ARG A N 1
ATOM 653 C CA . ARG A 1 91 ? -11.800 -9.107 6.926 1.00 96.56 91 ARG A CA 1
ATOM 654 C C . ARG A 1 91 ? -12.644 -9.404 5.684 1.00 96.56 91 ARG A C 1
ATOM 656 O O . ARG A 1 91 ? -13.855 -9.201 5.723 1.00 96.56 91 ARG A O 1
ATOM 663 N N . GLY A 1 92 ? -12.032 -9.872 4.596 1.00 97.00 92 GLY A N 1
ATOM 664 C CA . GLY A 1 92 ? -12.717 -10.202 3.347 1.00 97.00 92 GLY A CA 1
ATOM 665 C C . GLY A 1 92 ? -13.010 -8.992 2.461 1.00 97.00 92 GLY A C 1
ATOM 666 O O . GLY A 1 92 ? -13.873 -9.070 1.591 1.00 97.00 92 GLY A O 1
ATOM 667 N N . TRP A 1 93 ? -12.337 -7.863 2.691 1.00 96.69 93 TRP A N 1
ATOM 668 C CA . TRP A 1 93 ? -12.500 -6.682 1.851 1.00 96.69 93 TRP A CA 1
ATOM 669 C C . TRP A 1 93 ? -11.721 -6.881 0.550 1.00 96.69 93 TRP A C 1
ATOM 671 O O . TRP A 1 93 ? -10.635 -7.458 0.565 1.00 96.69 93 TRP A O 1
ATOM 681 N N . GLY A 1 94 ? -12.264 -6.391 -0.567 1.00 97.69 94 GLY A N 1
ATOM 682 C CA . GLY A 1 94 ? -11.542 -6.369 -1.842 1.00 97.69 94 GLY A CA 1
ATOM 683 C C . GLY A 1 94 ? -10.344 -5.419 -1.801 1.00 97.69 94 GLY A C 1
ATOM 684 O O . GLY A 1 94 ? -10.275 -4.525 -0.955 1.00 97.69 94 GLY A O 1
ATOM 685 N N . GLU A 1 95 ? -9.424 -5.570 -2.746 1.00 98.31 95 GLU A N 1
ATOM 686 C CA . GLU A 1 95 ? -8.124 -4.897 -2.777 1.00 98.31 95 GLU A CA 1
ATOM 687 C C . GLU A 1 95 ? -8.273 -3.374 -2.762 1.00 98.31 95 GLU A C 1
ATOM 689 O O . GLU A 1 95 ? -7.668 -2.697 -1.937 1.00 98.31 95 GLU A O 1
ATOM 694 N N . VAL A 1 96 ? -9.164 -2.828 -3.594 1.00 97.69 96 VAL A N 1
ATOM 695 C CA . VAL A 1 96 ? -9.434 -1.380 -3.637 1.00 97.69 96 VAL A CA 1
ATOM 696 C C . VAL A 1 96 ? -10.019 -0.872 -2.314 1.00 97.69 96 VAL A C 1
ATOM 698 O O . VAL A 1 96 ? -9.671 0.215 -1.853 1.00 97.69 96 VAL A O 1
ATOM 701 N N . GLY A 1 97 ? -10.892 -1.653 -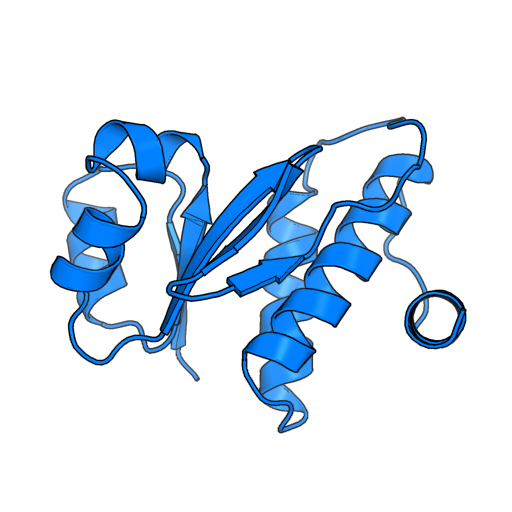1.672 1.00 97.25 97 GLY A N 1
ATOM 702 C CA . GLY A 1 97 ? -11.432 -1.315 -0.353 1.00 97.25 97 GLY A CA 1
ATOM 703 C C . GLY A 1 97 ? -10.344 -1.326 0.721 1.00 97.25 97 GLY A C 1
ATOM 704 O O . GLY A 1 97 ? -10.265 -0.404 1.533 1.00 97.25 97 GLY A O 1
ATOM 705 N N . ALA A 1 98 ? -9.463 -2.324 0.679 1.00 98.31 98 ALA A N 1
ATOM 706 C CA . ALA A 1 98 ? -8.321 -2.433 1.573 1.00 98.31 98 ALA A CA 1
ATOM 707 C C . ALA A 1 98 ? -7.317 -1.284 1.376 1.00 98.31 98 ALA A C 1
ATOM 709 O O . ALA A 1 98 ? -6.841 -0.731 2.366 1.00 98.31 98 ALA A O 1
ATOM 710 N N . LEU A 1 99 ? -7.048 -0.860 0.134 1.00 98.31 99 LEU A N 1
ATOM 711 C CA . LEU A 1 99 ? -6.206 0.308 -0.156 1.00 98.31 99 LEU A CA 1
ATOM 712 C C . LEU A 1 99 ? -6.793 1.597 0.430 1.00 98.31 99 LEU A C 1
ATOM 714 O O . LEU A 1 99 ? -6.060 2.384 1.024 1.00 98.31 99 LEU A O 1
ATOM 718 N N . ARG A 1 100 ? -8.114 1.807 0.315 1.00 97.38 100 ARG A N 1
ATOM 719 C CA . ARG A 1 100 ? -8.792 2.980 0.900 1.00 97.38 100 ARG A CA 1
ATOM 720 C C . ARG A 1 100 ? -8.652 3.021 2.421 1.00 97.38 100 ARG A C 1
ATOM 722 O O . ARG A 1 100 ? -8.331 4.077 2.962 1.00 97.38 100 ARG A O 1
ATOM 729 N N . VAL A 1 101 ? -8.838 1.883 3.095 1.00 97.94 101 VAL A N 1
ATOM 730 C CA . VAL A 1 101 ? -8.621 1.765 4.548 1.00 97.94 101 VAL A CA 1
ATOM 731 C C . VAL A 1 101 ? -7.175 2.058 4.903 1.00 97.94 101 VAL A C 1
ATOM 733 O O . VAL A 1 101 ? -6.917 2.895 5.761 1.00 97.94 101 VAL A O 1
ATOM 736 N N . ALA A 1 102 ? -6.233 1.385 4.246 1.00 98.31 102 ALA A N 1
ATOM 737 C CA . ALA A 1 102 ? -4.815 1.518 4.543 1.00 98.31 102 ALA A CA 1
ATOM 738 C C . ALA A 1 102 ? -4.330 2.962 4.381 1.00 98.31 102 ALA A C 1
ATOM 740 O O . ALA A 1 102 ? -3.650 3.490 5.260 1.00 98.31 102 ALA A O 1
ATOM 741 N N . ASN A 1 103 ? -4.766 3.630 3.311 1.00 97.69 103 ASN A N 1
ATOM 742 C CA . ASN A 1 103 ? -4.467 5.032 3.049 1.00 97.69 103 ASN A CA 1
ATOM 743 C C . ASN A 1 103 ? -5.038 5.960 4.136 1.00 97.69 103 ASN A C 1
ATOM 745 O O . ASN A 1 103 ? -4.342 6.858 4.608 1.00 97.69 103 ASN A O 1
ATOM 749 N N . ALA A 1 104 ? -6.269 5.708 4.595 1.00 97.31 104 ALA A N 1
ATOM 750 C CA . ALA A 1 104 ? -6.885 6.457 5.689 1.00 97.31 104 ALA A CA 1
ATOM 751 C C . ALA A 1 104 ? -6.166 6.255 7.029 1.00 97.31 104 ALA A C 1
ATOM 753 O O . ALA A 1 104 ? -5.866 7.228 7.723 1.00 97.31 104 ALA A O 1
ATOM 754 N N . VAL A 1 105 ? -5.848 5.006 7.381 1.00 98.25 105 VAL A N 1
ATOM 755 C CA . VAL A 1 105 ? -5.134 4.673 8.621 1.00 98.25 105 VAL A CA 1
ATOM 756 C C . VAL A 1 105 ? -3.757 5.333 8.632 1.00 98.25 105 VAL A C 1
ATOM 758 O O . VAL A 1 105 ? -3.413 5.997 9.610 1.00 98.25 105 VAL A O 1
ATOM 761 N N . ALA A 1 106 ? -2.994 5.200 7.544 1.00 97.94 106 ALA A N 1
ATOM 762 C CA . ALA A 1 106 ? -1.667 5.791 7.426 1.00 97.94 106 ALA A CA 1
ATOM 763 C C . ALA A 1 106 ? -1.720 7.326 7.471 1.00 97.94 106 ALA A C 1
ATOM 765 O O . ALA A 1 106 ? -0.961 7.935 8.220 1.00 97.94 106 ALA A O 1
ATOM 766 N N . GLY A 1 107 ? -2.650 7.965 6.752 1.00 96.69 107 GLY A N 1
ATOM 767 C CA . GLY A 1 107 ? -2.800 9.424 6.770 1.00 96.69 107 GLY A CA 1
ATOM 768 C C . GLY A 1 107 ? -3.141 9.978 8.159 1.00 96.69 107 GLY A C 1
ATOM 769 O O . GLY A 1 107 ? -2.533 10.946 8.616 1.00 96.69 107 GLY A O 1
ATOM 770 N N . LEU A 1 108 ? -4.068 9.332 8.874 1.00 96.62 108 LEU A N 1
ATOM 771 C CA . LEU A 1 108 ? -4.410 9.702 10.252 1.00 96.62 108 LEU A CA 1
ATOM 772 C C . LEU A 1 108 ? -3.243 9.473 11.220 1.00 96.62 108 LEU A C 1
ATOM 774 O O . LEU A 1 108 ? -3.008 10.310 12.094 1.00 96.62 108 LEU A O 1
ATOM 778 N N . TYR A 1 109 ? -2.509 8.368 11.055 1.00 97.56 109 TYR A N 1
ATOM 779 C CA . TYR A 1 109 ? -1.306 8.079 11.833 1.00 97.56 109 TYR A CA 1
ATOM 780 C C . TYR A 1 109 ? -0.251 9.166 11.635 1.00 97.56 109 TYR A C 1
ATOM 782 O O . TYR A 1 109 ? 0.216 9.732 12.618 1.00 97.56 109 TYR A O 1
ATOM 790 N N . VAL A 1 110 ? 0.053 9.536 10.391 1.00 96.56 110 VAL A N 1
ATOM 791 C CA . VAL A 1 110 ? 1.066 10.552 10.067 1.00 96.56 110 VAL A CA 1
ATOM 792 C C . VAL A 1 110 ? 0.738 11.921 10.676 1.00 96.56 110 VAL A C 1
ATOM 794 O O . VAL A 1 110 ? 1.627 12.646 11.129 1.00 96.56 110 VAL A O 1
ATOM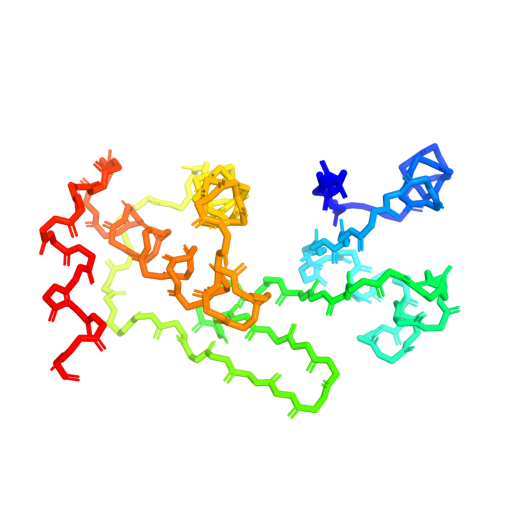 797 N N . ALA A 1 111 ? -0.546 12.276 10.743 1.00 94.81 111 ALA A N 1
ATOM 798 C CA . ALA A 1 111 ? -0.992 13.536 11.331 1.00 94.81 111 ALA A CA 1
ATOM 799 C C . ALA A 1 111 ? -0.946 13.551 12.874 1.00 94.81 111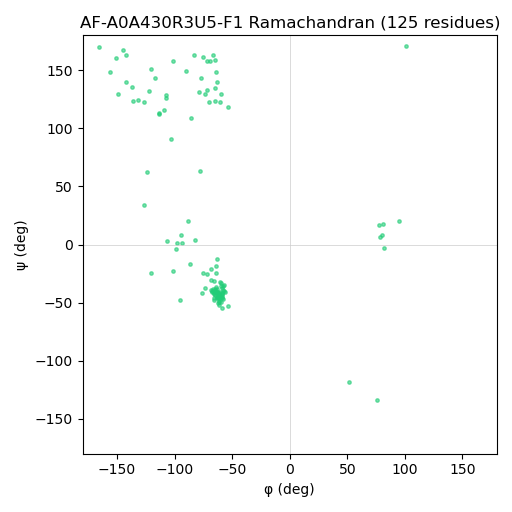 ALA A C 1
ATOM 801 O O . ALA A 1 111 ? -0.877 14.617 13.488 1.00 94.81 111 ALA A O 1
ATOM 802 N N . ARG A 1 112 ? -1.020 12.384 13.532 1.00 93.69 112 ARG A N 1
ATOM 803 C CA . ARG A 1 112 ? -1.267 12.284 14.988 1.00 93.69 112 ARG A CA 1
ATOM 804 C C . ARG A 1 112 ? -0.164 11.576 15.775 1.00 93.69 112 ARG A C 1
ATOM 806 O O . ARG A 1 112 ? -0.017 11.835 16.968 1.00 93.69 112 ARG A O 1
ATOM 813 N N . GLY A 1 113 ? 0.604 10.709 15.122 1.00 92.81 113 GLY A N 1
ATOM 814 C CA . GLY A 1 113 ? 1.610 9.823 15.712 1.00 92.81 113 GLY A CA 1
ATOM 815 C C . GLY A 1 113 ? 1.036 8.581 16.407 1.00 92.81 113 GLY A C 1
ATOM 816 O O . GLY A 1 113 ? 1.713 7.989 17.242 1.00 92.81 113 GLY A O 1
ATOM 817 N N . GLN A 1 114 ? -0.223 8.213 16.140 1.00 93.75 114 GLN A N 1
ATOM 818 C CA . GLN A 1 114 ? -0.899 7.064 16.761 1.00 93.75 114 GLN A CA 1
ATOM 819 C C . GLN A 1 114 ? -1.795 6.352 15.750 1.00 93.75 114 GLN A C 1
ATOM 821 O O . GLN A 1 114 ? -2.467 7.005 14.952 1.00 93.75 114 GLN A O 1
ATOM 826 N N . VAL A 1 115 ? -1.808 5.014 15.782 1.00 96.12 115 VAL A N 1
ATOM 827 C CA . VAL A 1 115 ? -2.689 4.219 14.914 1.00 96.12 115 VAL A CA 1
ATOM 828 C C . VAL A 1 115 ? -4.144 4.517 15.309 1.00 96.12 115 VAL A C 1
ATOM 830 O O . VAL A 1 115 ? -4.482 4.360 16.485 1.00 96.12 115 VAL A O 1
ATOM 833 N N . PRO A 1 116 ? -5.001 4.976 14.377 1.00 96.06 116 PRO A N 1
ATOM 834 C CA . PRO A 1 116 ? -6.371 5.376 14.685 1.00 96.06 116 PRO A CA 1
ATOM 835 C C . PRO A 1 116 ? -7.260 4.184 15.054 1.00 96.06 116 PRO A C 1
ATOM 837 O O . PRO A 1 116 ? -7.027 3.043 14.650 1.00 96.06 116 PRO A O 1
ATOM 840 N N . SER A 1 117 ? -8.344 4.469 15.771 1.00 96.12 117 SER A N 1
ATOM 841 C CA . SER A 1 117 ? -9.435 3.518 15.973 1.00 96.12 117 SER A CA 1
ATOM 842 C C . SER A 1 117 ? -10.259 3.328 14.695 1.00 96.12 117 SER A C 1
ATOM 844 O O . SER A 1 117 ? -10.324 4.203 13.830 1.00 96.12 117 SER A O 1
ATOM 846 N N . TRP A 1 118 ? -10.969 2.201 14.602 1.00 94.75 118 TRP A N 1
ATOM 847 C CA . TRP A 1 118 ? -11.840 1.922 13.457 1.00 94.75 118 TRP A CA 1
ATOM 848 C C . TRP A 1 118 ? -12.919 2.996 13.244 1.00 94.75 118 TRP A C 1
ATOM 850 O O . TRP A 1 118 ? -13.153 3.418 12.117 1.00 94.75 118 TRP A O 1
ATOM 860 N N . THR A 1 119 ? -13.505 3.513 14.327 1.00 95.31 119 THR A N 1
ATOM 861 C CA . THR A 1 119 ? -14.495 4.601 14.284 1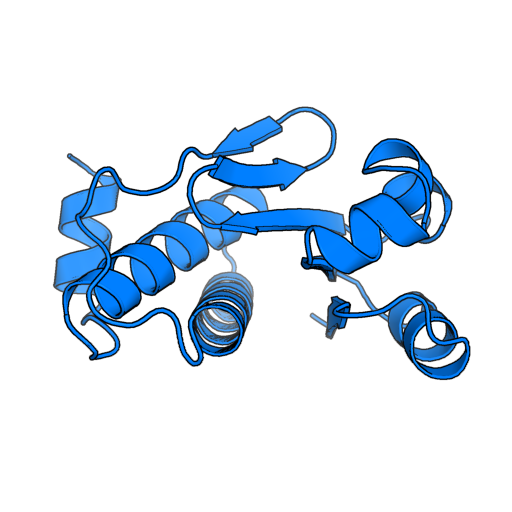.00 95.31 119 THR A CA 1
ATOM 862 C C . THR A 1 119 ? -13.948 5.863 13.616 1.00 95.31 119 THR A C 1
ATOM 864 O O . THR A 1 119 ? -14.680 6.582 12.940 1.00 95.31 119 THR A O 1
ATOM 867 N N . GLU A 1 120 ? -12.666 6.171 13.810 1.00 93.50 120 GLU A N 1
ATOM 868 C CA . GLU A 1 120 ? -12.037 7.341 13.193 1.00 93.50 120 GLU A CA 1
ATOM 869 C C . GLU A 1 120 ? -11.794 7.130 11.700 1.00 93.50 120 GLU A C 1
ATOM 871 O O . GLU A 1 120 ? -11.996 8.058 10.919 1.00 93.50 120 GLU A O 1
ATOM 876 N N . VAL A 1 121 ? -11.426 5.908 11.309 1.00 95.00 121 VAL A N 1
ATOM 877 C CA . VAL A 1 121 ? -11.259 5.518 9.904 1.00 95.00 121 VAL A CA 1
ATOM 878 C C . VAL A 1 121 ? -12.600 5.555 9.170 1.00 95.00 121 VAL A C 1
ATOM 880 O O . VAL A 1 121 ? -12.696 6.178 8.115 1.00 95.00 121 VAL A O 1
ATOM 883 N N . GLU A 1 122 ? -13.658 4.967 9.739 1.00 91.69 122 GLU A N 1
ATOM 884 C CA . GLU A 1 122 ? -15.003 4.971 9.143 1.00 91.69 122 GLU A CA 1
ATOM 885 C C . GLU A 1 122 ? -15.544 6.383 8.926 1.00 91.69 122 GLU A C 1
ATOM 887 O O . GLU A 1 122 ? -16.082 6.676 7.859 1.00 91.69 122 GLU A O 1
ATOM 892 N N . ARG A 1 123 ? -15.376 7.284 9.906 1.00 88.81 123 ARG A N 1
ATOM 893 C CA . ARG A 1 123 ? -15.801 8.686 9.757 1.00 88.81 123 ARG A CA 1
ATOM 894 C C . ARG A 1 123 ? -15.156 9.362 8.556 1.00 88.81 123 ARG A C 1
ATOM 896 O O . ARG A 1 123 ? -15.796 10.204 7.941 1.00 88.81 123 ARG A O 1
ATOM 903 N N . TRP A 1 124 ? -13.912 9.010 8.241 1.00 82.69 124 TRP A N 1
ATOM 904 C CA . TRP A 1 124 ? -13.239 9.544 7.065 1.00 82.69 124 TRP A CA 1
ATOM 905 C C . TRP A 1 124 ? -13.737 8.891 5.773 1.00 82.69 124 TRP A C 1
ATOM 907 O O . TRP A 1 124 ? -13.970 9.579 4.789 1.00 82.69 124 TRP A O 1
ATOM 917 N N . MET A 1 125 ? -13.943 7.574 5.771 1.00 82.19 125 MET A N 1
ATOM 918 C CA . MET A 1 125 ? -14.373 6.846 4.571 1.00 82.19 125 MET A CA 1
ATOM 919 C C . MET A 1 125 ? -15.802 7.175 4.111 1.00 82.19 125 MET A C 1
ATOM 921 O O . MET A 1 125 ? -16.134 6.924 2.953 1.00 82.19 125 MET A O 1
ATOM 925 N N . HIS A 1 126 ? -16.643 7.695 5.006 1.00 78.06 126 HIS A N 1
ATOM 926 C CA . HIS A 1 126 ? -18.028 8.088 4.728 1.00 78.06 126 HIS A CA 1
ATOM 927 C C . HIS A 1 126 ? -18.244 9.609 4.661 1.00 78.06 126 HIS A C 1
ATOM 929 O O . HIS A 1 126 ? -19.393 10.042 4.538 1.00 78.06 126 HIS A O 1
ATOM 935 N N . GLY A 1 127 ? -17.170 10.393 4.795 1.00 56.91 127 GLY A N 1
ATOM 936 C CA . GLY A 1 127 ? -17.186 11.856 4.729 1.00 56.91 127 GLY A CA 1
ATOM 937 C C . GLY A 1 127 ? -16.986 12.416 3.330 1.00 56.91 127 GLY A C 1
ATOM 938 O O . GLY A 1 127 ? -16.574 11.656 2.425 1.00 56.91 127 GLY A O 1
#

pLDDT: mean 95.89, std 4.62, range [56.91, 98.75]

Nearest PDB structures (foldseek):
  3uqe-assembly1_A-2  TM=7.705E-01  e=8.130E-05  Escherichia coli K-12
  7c1x-assembly1_A  TM=7.267E-01  e=4.792E-05  Arabidopsis thaliana
  7vtg-assembly1_B  TM=7.715E-01  e=1.574E-04  Escherichia coli
  7vtg-assembly2_D  TM=7.782E-01  e=1.797E-04  Escherichia coli
  7c1y-assembly1_B  TM=7.631E-01  e=1.797E-04  Arabidopsis thaliana